Protein AF-A0A7X6TR65-F1 (afdb_monomer_lite)

Foldseek 3Di:
DDKDWDALCVVCVVVVPDDPVSNPDIDIDDDDPDDPLVVLLVVVVVVVVVVCVVCLVVVDFKDKDKAALVSHPPVCVVVSCVVCVVVVWDWDWDDDPPRIIIIIIGHDSVVVPD

Radius of gyration: 17.53 Å; chains: 1; bounding box: 44×22×38 Å

pLDDT: mean 82.23, std 11.05, range [46.56, 95.56]

Structure (mmCIF, N/CA/C/O backbone):
data_AF-A0A7X6TR65-F1
#
_entry.id   AF-A0A7X6TR65-F1
#
loop_
_atom_site.group_PDB
_atom_site.id
_atom_site.type_symbol
_atom_site.label_atom_id
_atom_site.label_alt_id
_atom_site.label_comp_id
_atom_site.label_asym_id
_atom_site.label_entity_id
_atom_site.label_seq_id
_atom_site.pdbx_PDB_ins_code
_atom_site.Cartn_x
_atom_site.Cartn_y
_atom_site.Cartn_z
_atom_site.occupancy
_atom_site.B_iso_or_equiv
_atom_site.auth_seq_id
_atom_site.auth_comp_id
_atom_site.auth_asym_id
_atom_site.auth_atom_id
_atom_site.pdbx_PDB_model_num
ATOM 1 N N . MET A 1 1 ? -21.449 11.406 -5.913 1.00 55.38 1 MET A N 1
ATOM 2 C CA . MET A 1 1 ? -21.158 11.252 -4.471 1.00 55.38 1 MET A CA 1
ATOM 3 C C . MET A 1 1 ? -22.495 11.282 -3.761 1.00 55.38 1 MET A C 1
ATOM 5 O O . MET A 1 1 ? -23.204 12.264 -3.936 1.00 55.38 1 MET A O 1
ATOM 9 N N . HIS A 1 2 ? -22.869 10.202 -3.075 1.00 57.03 2 HIS A N 1
ATOM 10 C CA . HIS A 1 2 ? -24.151 10.101 -2.368 1.00 57.03 2 HIS A CA 1
ATOM 11 C C . HIS A 1 2 ? -23.888 10.024 -0.866 1.00 57.03 2 HIS A C 1
ATOM 13 O O . HIS A 1 2 ? -22.975 9.319 -0.434 1.00 57.03 2 HIS A O 1
ATOM 19 N N . ARG A 1 3 ? -24.640 10.800 -0.089 1.00 69.88 3 ARG A N 1
ATOM 20 C CA . ARG A 1 3 ? -24.540 10.869 1.371 1.00 69.88 3 ARG A CA 1
ATOM 21 C C . ARG A 1 3 ? -25.886 10.491 1.951 1.00 69.88 3 ARG A C 1
ATOM 23 O O . ARG A 1 3 ? -26.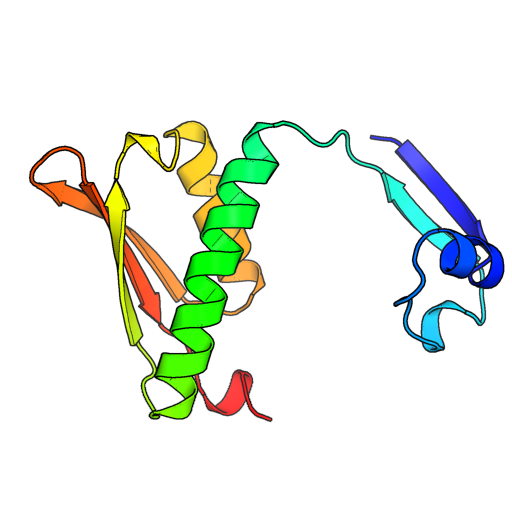893 11.082 1.568 1.00 69.88 3 ARG A O 1
ATOM 30 N N . GLU A 1 4 ? -25.888 9.545 2.874 1.00 76.25 4 GLU A N 1
ATOM 31 C CA . GLU A 1 4 ? -27.113 9.086 3.516 1.00 76.25 4 GLU A CA 1
ATOM 32 C C . GLU A 1 4 ? -26.874 8.814 5.000 1.00 76.25 4 GLU A C 1
ATOM 34 O O . GLU A 1 4 ? -25.784 8.409 5.397 1.00 76.25 4 GLU A O 1
ATOM 39 N N . ILE A 1 5 ? -27.888 9.066 5.828 1.00 79.75 5 ILE A N 1
ATOM 40 C CA . ILE A 1 5 ? -27.840 8.797 7.265 1.00 79.75 5 ILE A CA 1
ATOM 41 C C . ILE A 1 5 ? -28.654 7.534 7.522 1.00 79.75 5 ILE A C 1
ATOM 43 O O . ILE A 1 5 ? -29.871 7.533 7.328 1.00 79.75 5 ILE A O 1
ATOM 47 N N . ILE A 1 6 ? -27.990 6.479 7.982 1.00 83.81 6 ILE A N 1
ATOM 48 C CA . ILE A 1 6 ? -28.604 5.179 8.263 1.00 83.81 6 ILE A CA 1
ATOM 49 C C . ILE A 1 6 ? -28.490 4.838 9.750 1.00 83.81 6 ILE A C 1
ATOM 51 O O . ILE A 1 6 ? -27.589 5.295 10.450 1.00 83.81 6 ILE A O 1
ATOM 55 N N . ASP A 1 7 ? -29.431 4.042 10.247 1.00 84.62 7 ASP A N 1
ATOM 56 C CA . ASP A 1 7 ? -29.354 3.483 11.594 1.00 84.62 7 ASP A CA 1
ATOM 57 C C . ASP A 1 7 ? -28.239 2.429 11.671 1.00 84.62 7 ASP A C 1
ATOM 59 O O . ASP A 1 7 ? -28.140 1.572 10.786 1.00 84.62 7 ASP A O 1
ATOM 63 N N . GLY A 1 8 ? -27.414 2.475 12.718 1.00 80.00 8 GLY A N 1
ATOM 64 C CA . GLY A 1 8 ? -26.308 1.538 12.918 1.00 80.00 8 GLY A CA 1
ATOM 65 C C . GLY A 1 8 ? -26.739 0.069 12.925 1.00 80.00 8 GLY A C 1
ATOM 66 O O . GLY A 1 8 ? -26.031 -0.783 12.384 1.00 80.00 8 GLY A O 1
ATOM 67 N N . LEU A 1 9 ? -27.932 -0.240 13.448 1.00 83.12 9 LEU A N 1
ATOM 68 C CA . LEU A 1 9 ? -28.470 -1.605 13.434 1.00 83.12 9 LEU A CA 1
ATOM 69 C C . LEU A 1 9 ? -28.806 -2.070 12.014 1.00 83.12 9 LEU A C 1
ATOM 71 O O . LEU A 1 9 ? -28.483 -3.199 11.653 1.00 83.12 9 LEU A O 1
ATOM 75 N N . LYS A 1 10 ? -29.381 -1.188 11.187 1.00 82.75 10 LYS A N 1
ATOM 76 C CA . LYS A 1 10 ? -29.653 -1.480 9.768 1.00 82.75 10 LYS A CA 1
ATOM 77 C C . LYS A 1 10 ? -28.365 -1.594 8.957 1.00 82.75 10 LYS A C 1
ATOM 79 O O . LYS A 1 10 ? -28.277 -2.406 8.044 1.00 82.75 10 LYS A O 1
ATOM 84 N N . LEU A 1 11 ? -27.344 -0.810 9.303 1.00 80.81 11 LEU A N 1
ATOM 85 C CA . LEU A 1 11 ? -26.041 -0.890 8.649 1.00 80.81 11 LEU A CA 1
ATOM 86 C C . LEU A 1 11 ? -25.334 -2.222 8.938 1.00 80.81 11 LEU A C 1
ATOM 88 O O . LEU A 1 11 ? -24.660 -2.735 8.051 1.00 80.81 11 LEU A O 1
ATOM 92 N N . LYS A 1 12 ? -25.532 -2.820 10.122 1.00 81.00 12 LYS A N 1
ATOM 93 C CA . LYS A 1 12 ? -24.988 -4.145 10.477 1.00 81.00 12 LYS A CA 1
ATOM 94 C C . LYS A 1 12 ? -25.526 -5.274 9.594 1.00 81.00 12 LYS A C 1
ATOM 96 O O . LYS A 1 12 ? -24.797 -6.220 9.314 1.00 81.00 12 LYS A O 1
ATOM 101 N N . GLU A 1 13 ? -26.774 -5.174 9.136 1.00 84.25 13 GLU A N 1
ATOM 102 C CA . GLU A 1 13 ? -27.364 -6.156 8.212 1.00 84.25 13 GLU A CA 1
ATOM 103 C C . GLU A 1 13 ? -26.646 -6.163 6.853 1.00 84.25 13 GLU A C 1
ATOM 105 O O . GLU A 1 13 ? -26.552 -7.201 6.202 1.00 84.25 13 GLU A O 1
ATOM 110 N N . ILE A 1 14 ? -26.103 -5.012 6.448 1.00 81.31 14 ILE A N 1
ATOM 111 C CA . ILE A 1 14 ? -25.360 -4.832 5.195 1.00 81.31 14 ILE A CA 1
ATOM 112 C C . ILE A 1 14 ? -23.859 -5.098 5.407 1.00 81.31 14 ILE A C 1
ATOM 114 O O . ILE A 1 14 ? -23.195 -5.677 4.549 1.00 81.31 14 ILE A O 1
ATOM 118 N N . LEU A 1 15 ? -23.317 -4.681 6.555 1.00 78.69 15 LEU A N 1
ATOM 119 C CA . LEU A 1 15 ? -21.912 -4.792 6.943 1.00 78.69 15 LEU A CA 1
ATOM 120 C C . LEU A 1 15 ? -21.799 -5.592 8.253 1.00 78.69 15 LEU A C 1
ATOM 122 O O . LEU A 1 15 ? -21.764 -5.003 9.335 1.00 78.69 15 LEU A O 1
ATOM 126 N N . PRO A 1 16 ? -21.702 -6.933 8.189 1.00 75.06 16 PRO A N 1
ATOM 127 C CA . PRO A 1 16 ? -21.745 -7.787 9.379 1.00 75.06 16 PRO A CA 1
ATOM 128 C C . PRO A 1 16 ? -20.570 -7.574 10.348 1.00 75.06 16 PRO A C 1
ATOM 130 O O . PRO A 1 16 ? -20.702 -7.864 11.534 1.00 75.06 16 PRO A O 1
ATOM 133 N N . ASN A 1 17 ? -19.456 -7.009 9.867 1.00 77.75 17 ASN A N 1
ATOM 134 C CA . ASN A 1 17 ? -18.262 -6.687 10.660 1.00 77.75 17 ASN A CA 1
ATOM 135 C C . ASN A 1 17 ? -18.248 -5.235 11.182 1.00 77.75 17 ASN A C 1
ATOM 137 O O . ASN A 1 17 ? -17.179 -4.679 11.430 1.00 77.75 17 ASN A O 1
ATOM 141 N N . LEU A 1 18 ? -19.409 -4.584 11.298 1.00 78.81 18 LEU A N 1
ATOM 142 C CA . LEU A 1 18 ? -19.492 -3.211 11.794 1.00 78.81 18 LEU A CA 1
ATOM 143 C C . LEU A 1 18 ? -19.109 -3.139 13.294 1.00 78.81 18 LEU A C 1
ATOM 145 O O . LEU A 1 18 ? -19.694 -3.881 14.089 1.00 78.81 18 LEU A O 1
ATOM 149 N N . PRO A 1 19 ? -18.179 -2.248 13.702 1.00 80.00 19 PRO A N 1
ATOM 150 C CA . PRO A 1 19 ? -17.827 -2.026 15.106 1.00 80.00 19 PRO A CA 1
ATOM 151 C C . PRO A 1 19 ? -19.046 -1.731 15.985 1.00 80.00 19 PRO A C 1
ATOM 153 O O . PRO A 1 19 ? -19.935 -0.974 15.589 1.00 80.00 19 PRO A O 1
ATOM 156 N N . GLU A 1 20 ? -19.073 -2.278 17.205 1.00 78.25 20 GLU A N 1
ATOM 157 C CA . GLU A 1 20 ? -20.227 -2.143 18.110 1.00 78.25 20 GLU A CA 1
ATOM 158 C C . GLU A 1 20 ? -20.530 -0.691 18.503 1.00 78.25 20 GLU A C 1
ATOM 160 O O . GLU A 1 20 ? -21.680 -0.331 18.755 1.00 78.25 20 GLU A O 1
ATOM 165 N N . GLU A 1 21 ? -19.508 0.159 18.491 1.00 77.88 21 GLU A N 1
ATOM 166 C CA . GLU A 1 21 ? -19.599 1.598 18.744 1.00 77.88 21 GLU A CA 1
ATOM 167 C C . GLU A 1 21 ? -20.505 2.309 17.730 1.00 77.88 21 GLU A C 1
ATOM 169 O O . GLU A 1 21 ? -21.242 3.228 18.086 1.00 77.88 21 GLU A O 1
ATOM 174 N N . LEU A 1 22 ? -20.519 1.834 16.480 1.00 75.81 22 LEU A N 1
ATOM 175 C CA . LEU A 1 22 ? -21.329 2.390 15.395 1.00 75.81 22 LEU A CA 1
ATOM 176 C C . LEU A 1 22 ? -22.761 1.840 15.380 1.00 75.81 22 LEU A C 1
ATOM 178 O O . LEU A 1 22 ? -23.596 2.338 14.628 1.00 75.81 22 LEU A O 1
ATOM 182 N N . LEU A 1 23 ? -23.071 0.843 16.218 1.00 77.44 23 LEU A N 1
ATOM 183 C CA . LEU A 1 23 ? -24.426 0.295 16.360 1.00 77.44 23 LEU A CA 1
ATOM 184 C C . LEU A 1 23 ? -25.332 1.194 17.197 1.00 77.44 23 LEU A C 1
ATOM 186 O O . LEU A 1 23 ? -26.552 1.154 17.050 1.00 77.44 23 LEU A O 1
ATOM 190 N N . LYS A 1 24 ? -24.748 1.999 18.089 1.00 73.81 24 LYS A N 1
ATOM 191 C CA . LYS A 1 24 ? -25.480 2.871 19.011 1.00 73.81 24 LYS A CA 1
ATOM 192 C C . LYS A 1 24 ? -25.586 4.285 18.442 1.00 73.81 24 LYS A C 1
ATOM 194 O O . LYS A 1 24 ? -25.061 5.232 19.015 1.00 73.81 24 LYS A O 1
ATOM 199 N N . GLY A 1 25 ? -26.273 4.440 17.311 1.00 77.75 25 GLY A N 1
ATOM 200 C CA . GLY A 1 25 ? -26.556 5.765 16.763 1.00 77.75 25 GLY A CA 1
ATOM 201 C C . GLY A 1 25 ? -26.937 5.792 15.289 1.00 77.75 25 GLY A C 1
ATOM 202 O O . GLY A 1 25 ? -27.078 4.765 14.626 1.00 77.75 25 GLY A O 1
ATOM 203 N N . LYS A 1 26 ? -27.105 7.016 14.782 1.00 78.38 26 LYS A N 1
ATOM 204 C CA . LYS A 1 26 ? -27.230 7.289 13.350 1.00 78.38 26 LYS A CA 1
ATOM 205 C C . LYS A 1 26 ? -25.836 7.489 12.764 1.00 78.38 26 LYS A C 1
ATOM 207 O O . LYS A 1 26 ? -25.075 8.307 13.275 1.00 78.38 26 LYS A O 1
ATOM 212 N N . VAL A 1 27 ? -25.530 6.766 11.696 1.00 77.56 27 VAL A N 1
ATOM 213 C CA . VAL A 1 27 ? -24.236 6.785 11.010 1.00 77.56 27 VAL A CA 1
ATOM 214 C C . VAL A 1 27 ? -24.398 7.528 9.686 1.00 77.56 27 VAL A C 1
ATOM 216 O O . VAL A 1 27 ? -25.294 7.213 8.903 1.00 77.56 27 VAL A O 1
ATOM 219 N N . GLU A 1 28 ? -23.543 8.518 9.425 1.00 78.25 28 GLU A N 1
ATOM 220 C CA . GLU A 1 28 ? -23.430 9.113 8.091 1.00 78.25 28 GLU A CA 1
ATOM 221 C C . GLU A 1 28 ? -22.582 8.192 7.209 1.00 78.25 28 GLU A C 1
ATOM 223 O O . GLU A 1 28 ? -21.416 7.923 7.501 1.00 78.25 28 GLU A O 1
ATOM 228 N N . VAL A 1 29 ? -23.170 7.713 6.118 1.00 73.12 29 VAL A N 1
ATOM 229 C CA . VAL A 1 29 ? -22.510 6.851 5.142 1.00 73.12 29 VAL A CA 1
ATOM 230 C C . VAL A 1 29 ? -22.278 7.643 3.865 1.00 73.12 29 VAL A C 1
ATOM 232 O O . VAL A 1 29 ? -23.191 8.232 3.282 1.00 73.12 29 VAL A O 1
ATOM 235 N N . VAL A 1 30 ? -21.026 7.643 3.412 1.00 74.00 30 VAL A N 1
ATOM 236 C CA . VAL A 1 30 ? -20.621 8.277 2.157 1.00 74.00 30 VAL A CA 1
ATOM 237 C C . VAL A 1 30 ? -20.397 7.186 1.118 1.00 74.00 30 VAL A C 1
ATOM 239 O O . VAL A 1 30 ? -19.377 6.499 1.135 1.00 74.00 30 VAL A O 1
ATOM 242 N N . VAL A 1 31 ? -21.333 7.050 0.180 1.00 64.19 31 VAL A N 1
ATOM 243 C CA . VAL A 1 31 ? -21.217 6.109 -0.937 1.00 64.19 31 VAL A CA 1
ATOM 244 C C . VAL A 1 31 ? -20.554 6.823 -2.111 1.00 64.19 31 VAL A C 1
ATOM 246 O O . VAL A 1 31 ? -21.073 7.794 -2.682 1.00 64.19 31 VAL A O 1
ATOM 249 N N . LYS A 1 32 ? -19.365 6.345 -2.476 1.00 52.81 32 LYS A N 1
ATOM 250 C CA . LYS A 1 32 ? -18.641 6.790 -3.668 1.00 52.81 32 LYS A CA 1
ATOM 251 C C . LYS A 1 32 ? -18.770 5.712 -4.749 1.00 52.81 32 LYS A C 1
ATOM 253 O O . LYS A 1 32 ? -18.642 4.535 -4.415 1.00 52.81 32 LYS A O 1
ATOM 258 N N . PRO A 1 33 ? -19.031 6.084 -6.017 1.00 48.16 33 PRO A N 1
ATOM 259 C CA . PRO A 1 33 ? -19.015 5.119 -7.108 1.00 48.16 33 PRO A CA 1
ATOM 260 C C . PRO A 1 33 ? -17.647 4.434 -7.144 1.00 48.16 33 PRO A C 1
ATOM 262 O O . PRO A 1 33 ? -16.608 5.094 -7.180 1.00 48.16 33 PRO A O 1
ATOM 265 N N . TYR A 1 34 ? -17.669 3.107 -7.061 1.00 46.56 34 TYR A N 1
ATOM 266 C CA . TYR A 1 34 ? -16.477 2.274 -7.069 1.00 46.56 34 TYR A CA 1
ATOM 267 C C . TYR A 1 34 ? -16.006 2.145 -8.522 1.00 46.56 34 TYR A C 1
ATOM 269 O O . TYR A 1 34 ? -16.593 1.406 -9.309 1.00 46.56 34 TYR A O 1
ATOM 277 N N . GLY A 1 35 ? -14.995 2.922 -8.910 1.00 53.03 35 GLY A N 1
ATOM 278 C CA . GLY A 1 35 ? -14.332 2.754 -10.203 1.00 53.03 35 GLY A CA 1
ATOM 279 C C . GLY A 1 35 ? -13.487 1.478 -10.210 1.00 53.03 35 GLY A C 1
ATOM 280 O O . GLY A 1 35 ? -12.873 1.140 -9.200 1.00 53.03 35 GLY A O 1
ATOM 281 N N . ASN A 1 36 ? -13.423 0.780 -11.346 1.00 54.59 36 ASN A N 1
ATOM 282 C CA . ASN A 1 36 ? -12.578 -0.413 -11.542 1.00 54.59 36 ASN A CA 1
ATOM 283 C C . ASN A 1 36 ? -11.087 -0.135 -11.235 1.00 54.59 36 ASN A C 1
ATOM 285 O O . ASN A 1 36 ? -10.345 -1.007 -10.792 1.00 54.59 36 ASN A O 1
ATOM 289 N N . GLU A 1 37 ? -10.682 1.122 -11.395 1.00 56.38 37 GLU A N 1
ATOM 290 C CA . GLU A 1 37 ? -9.391 1.699 -11.021 1.00 56.38 37 GLU A CA 1
ATOM 291 C C . GLU A 1 37 ? -9.046 1.526 -9.531 1.00 56.38 37 GLU A C 1
ATOM 293 O O . GLU A 1 37 ? -7.914 1.175 -9.189 1.00 56.38 37 GLU A O 1
ATOM 298 N N . ASN A 1 38 ? -10.031 1.662 -8.632 1.00 66.12 38 ASN A N 1
ATOM 299 C CA . ASN A 1 38 ? -9.822 1.414 -7.203 1.00 66.12 38 ASN A CA 1
ATOM 300 C C . ASN A 1 38 ? -9.521 -0.059 -6.928 1.00 66.12 38 ASN A C 1
ATOM 302 O O . ASN A 1 38 ? -8.757 -0.351 -6.018 1.00 66.12 38 ASN A O 1
ATOM 306 N N . LEU A 1 39 ? -10.050 -0.996 -7.722 1.00 74.44 39 LEU A N 1
ATOM 307 C CA . LEU A 1 39 ? -9.827 -2.422 -7.488 1.00 74.44 39 LEU A CA 1
ATOM 308 C C . LEU A 1 39 ? -8.3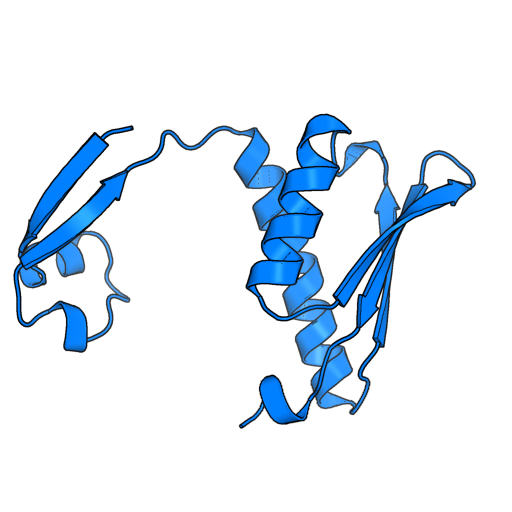50 -2.806 -7.664 1.00 74.44 39 LEU A C 1
ATOM 310 O O . LEU A 1 39 ? -7.838 -3.608 -6.883 1.00 74.44 39 LEU A O 1
ATOM 314 N N . LYS A 1 40 ? -7.656 -2.239 -8.663 1.00 78.25 40 LYS A N 1
ATOM 315 C CA . LYS A 1 40 ? -6.213 -2.473 -8.868 1.00 78.25 40 LYS A CA 1
ATOM 316 C C . LYS A 1 40 ? -5.402 -1.921 -7.695 1.00 78.25 40 LYS A C 1
ATOM 318 O O . LYS A 1 40 ? -4.596 -2.648 -7.118 1.00 78.25 40 LYS A O 1
ATOM 323 N N . VAL A 1 41 ? -5.679 -0.677 -7.292 1.00 83.25 41 VAL A N 1
ATOM 324 C CA . VAL A 1 41 ? -5.009 -0.034 -6.149 1.00 83.25 41 VAL A CA 1
ATOM 325 C C . VAL A 1 41 ? -5.268 -0.810 -4.858 1.00 83.25 41 VAL A C 1
ATOM 327 O O . VAL A 1 41 ? -4.321 -1.126 -4.147 1.00 83.25 41 VAL A O 1
ATOM 330 N N . THR A 1 42 ? -6.513 -1.198 -4.575 1.00 82.81 42 THR A N 1
ATOM 331 C CA . THR A 1 42 ? -6.875 -1.980 -3.383 1.00 82.81 42 THR A CA 1
ATOM 332 C C . THR A 1 42 ? -6.199 -3.349 -3.369 1.00 82.81 42 THR A C 1
ATOM 334 O O . THR A 1 42 ? -5.620 -3.725 -2.355 1.00 82.81 42 THR A O 1
ATOM 337 N N . LYS A 1 43 ? -6.193 -4.084 -4.489 1.00 86.00 43 LYS A N 1
ATOM 338 C CA . LYS A 1 43 ? -5.490 -5.377 -4.575 1.00 86.00 43 LYS A CA 1
ATOM 339 C C . LYS A 1 43 ? -3.991 -5.232 -4.321 1.00 86.00 43 LYS A C 1
ATOM 341 O O . LYS A 1 43 ? -3.395 -6.070 -3.643 1.00 86.00 43 LYS A O 1
ATOM 346 N N . LEU A 1 44 ? -3.383 -4.180 -4.866 1.00 88.12 44 LEU A N 1
ATOM 347 C CA . LEU A 1 44 ? -1.965 -3.908 -4.675 1.00 88.12 44 LEU A CA 1
ATOM 348 C C . LEU A 1 44 ? -1.662 -3.500 -3.226 1.00 88.12 44 LEU A C 1
ATOM 350 O O . LEU A 1 44 ? -0.694 -3.998 -2.654 1.00 88.12 44 LEU A O 1
ATOM 354 N N . LEU A 1 45 ? -2.518 -2.682 -2.607 1.00 89.50 45 LEU A N 1
ATOM 355 C CA . LEU A 1 45 ? -2.439 -2.334 -1.185 1.00 89.50 45 LEU A CA 1
ATOM 356 C C . LEU A 1 45 ? -2.528 -3.575 -0.294 1.00 89.50 45 LEU A C 1
ATOM 358 O O . LEU A 1 45 ? -1.688 -3.745 0.583 1.00 89.50 45 LEU A O 1
ATOM 362 N N . ASP A 1 46 ? -3.466 -4.486 -0.554 1.00 89.19 46 ASP A N 1
ATOM 363 C CA . ASP A 1 46 ? -3.583 -5.742 0.195 1.00 89.19 46 ASP A CA 1
ATOM 364 C C . ASP A 1 46 ? -2.320 -6.610 0.061 1.00 89.19 46 ASP A C 1
ATOM 366 O O . ASP A 1 46 ? -1.833 -7.177 1.045 1.00 89.19 46 ASP A O 1
ATOM 370 N N . LYS A 1 47 ? -1.753 -6.707 -1.152 1.00 91.12 47 LYS A N 1
ATOM 371 C CA . LYS A 1 47 ? -0.495 -7.434 -1.421 1.00 91.12 47 LYS A CA 1
ATOM 372 C C . LYS A 1 47 ? 0.676 -6.818 -0.651 1.00 91.12 47 LYS A C 1
ATOM 374 O O . LYS A 1 47 ? 1.491 -7.559 -0.091 1.00 91.12 47 LYS A O 1
ATOM 379 N N . ILE A 1 48 ? 0.750 -5.488 -0.612 1.00 91.94 48 ILE A N 1
ATOM 380 C CA . ILE A 1 48 ? 1.761 -4.737 0.137 1.00 91.94 48 ILE A CA 1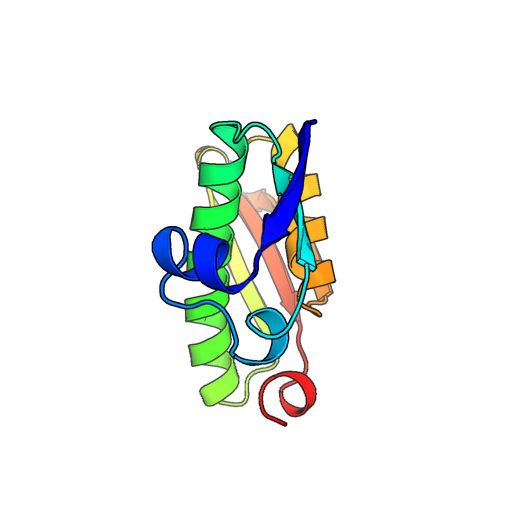
ATOM 381 C C . ILE A 1 48 ? 1.591 -4.981 1.636 1.00 91.94 48 ILE A C 1
ATOM 383 O O . ILE A 1 48 ? 2.533 -5.459 2.265 1.00 91.94 48 ILE A O 1
ATOM 387 N N . ASN A 1 49 ? 0.398 -4.758 2.188 1.00 89.19 49 ASN A N 1
ATOM 388 C CA . ASN A 1 49 ? 0.122 -4.871 3.622 1.00 89.19 49 ASN A CA 1
ATOM 389 C C . ASN A 1 49 ? 0.443 -6.263 4.167 1.00 89.19 49 ASN A C 1
ATOM 391 O O . ASN A 1 49 ? 1.204 -6.380 5.122 1.00 89.19 49 ASN A O 1
ATOM 395 N N . ARG A 1 50 ? 0.020 -7.336 3.488 1.00 91.31 50 ARG A N 1
ATOM 396 C CA . ARG A 1 50 ? 0.367 -8.714 3.898 1.00 91.31 50 ARG A CA 1
ATOM 397 C C . ARG A 1 50 ? 1.871 -8.988 3.910 1.00 91.31 50 ARG A C 1
ATOM 399 O O . ARG A 1 50 ? 2.352 -9.870 4.622 1.00 91.31 50 ARG A O 1
ATOM 406 N N . ARG A 1 51 ? 2.642 -8.331 3.041 1.00 91.44 51 ARG A N 1
ATOM 407 C CA . ARG A 1 51 ? 4.106 -8.466 3.038 1.00 91.44 51 ARG A CA 1
ATOM 408 C C . ARG A 1 51 ? 4.733 -7.602 4.124 1.00 91.44 51 ARG A C 1
ATOM 410 O O . ARG A 1 51 ? 5.634 -8.099 4.791 1.00 91.44 51 ARG A O 1
ATOM 417 N N . VAL A 1 52 ? 4.240 -6.383 4.324 1.00 92.19 52 VAL A N 1
ATOM 418 C CA . VAL A 1 52 ? 4.684 -5.498 5.403 1.00 92.19 52 VAL A CA 1
ATOM 419 C C . VAL A 1 52 ? 4.439 -6.148 6.758 1.00 92.19 52 VAL A C 1
ATOM 421 O O . VAL A 1 52 ? 5.398 -6.284 7.495 1.00 92.19 52 VAL A O 1
ATOM 424 N N . GLU A 1 53 ? 3.242 -6.658 7.053 1.00 88.44 53 GLU A N 1
ATOM 425 C CA . GLU A 1 53 ? 2.935 -7.351 8.317 1.00 88.44 53 GLU A CA 1
ATOM 426 C C . GLU A 1 53 ? 3.923 -8.487 8.610 1.00 88.44 53 GLU A C 1
ATOM 428 O O . GLU A 1 53 ? 4.464 -8.591 9.709 1.00 88.44 53 GLU A O 1
ATOM 433 N N . ARG A 1 54 ? 4.227 -9.311 7.598 1.00 89.19 54 ARG A N 1
ATOM 434 C CA . ARG A 1 54 ? 5.219 -10.389 7.724 1.00 89.19 54 ARG A CA 1
ATOM 435 C C . ARG A 1 54 ? 6.630 -9.855 7.957 1.00 89.19 54 ARG A C 1
ATOM 437 O O . ARG A 1 54 ? 7.362 -10.418 8.763 1.00 89.19 54 ARG A O 1
ATOM 444 N N . SER A 1 55 ? 7.031 -8.799 7.256 1.00 91.12 55 SER A N 1
ATOM 445 C CA . SER A 1 55 ? 8.343 -8.167 7.435 1.00 91.12 55 SER A CA 1
ATOM 446 C C . SER A 1 55 ? 8.465 -7.471 8.794 1.00 91.12 55 SER A C 1
ATOM 448 O O . SER A 1 55 ? 9.503 -7.582 9.444 1.00 91.12 55 SER A O 1
ATOM 450 N N . ALA A 1 56 ? 7.404 -6.808 9.241 1.00 89.50 56 ALA A N 1
ATOM 451 C CA . ALA A 1 56 ? 7.295 -6.116 10.515 1.00 89.50 56 ALA A CA 1
ATOM 452 C C . ALA A 1 56 ? 7.346 -7.107 11.687 1.00 89.50 56 ALA A C 1
ATOM 454 O O . ALA A 1 56 ? 8.072 -6.878 12.649 1.00 89.50 56 ALA A O 1
ATOM 455 N N . TYR A 1 57 ? 6.701 -8.274 11.554 1.00 87.50 57 TYR A N 1
ATOM 456 C CA . TYR A 1 57 ? 6.835 -9.384 12.508 1.00 87.50 57 TYR A CA 1
ATOM 457 C C . TYR A 1 57 ? 8.288 -9.87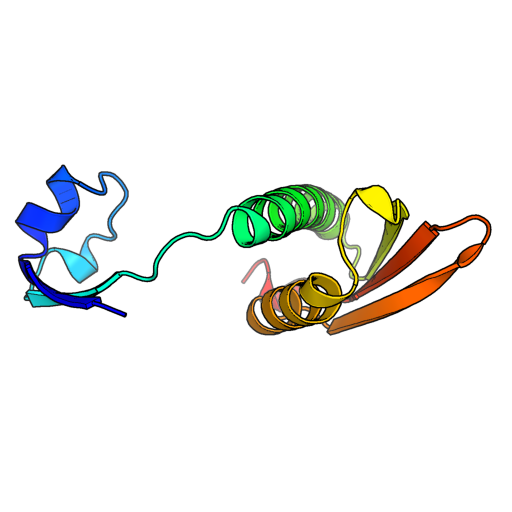0 12.665 1.00 87.50 57 TYR A C 1
ATOM 459 O O . TYR A 1 57 ? 8.687 -10.325 13.732 1.00 87.50 57 TYR A O 1
ATOM 467 N N . LEU A 1 58 ? 9.110 -9.739 11.618 1.00 90.50 58 LEU A N 1
ATOM 468 C CA . LEU A 1 58 ? 10.546 -10.042 11.653 1.00 90.50 58 LEU A CA 1
ATOM 469 C C . LEU A 1 58 ? 11.405 -8.861 12.148 1.00 90.50 58 LEU A C 1
ATOM 471 O O . LEU A 1 58 ? 12.629 -8.910 12.034 1.00 90.50 58 LEU A O 1
ATOM 475 N N . GLY A 1 59 ? 10.787 -7.789 12.652 1.00 90.06 59 GLY A N 1
ATOM 476 C CA . GLY A 1 59 ? 11.465 -6.592 13.151 1.00 90.06 59 GLY A CA 1
ATOM 477 C C . GLY A 1 59 ? 11.991 -5.658 12.060 1.00 90.06 59 GLY A C 1
ATOM 478 O O . GLY A 1 59 ? 12.759 -4.745 12.356 1.00 90.06 59 GLY A O 1
AT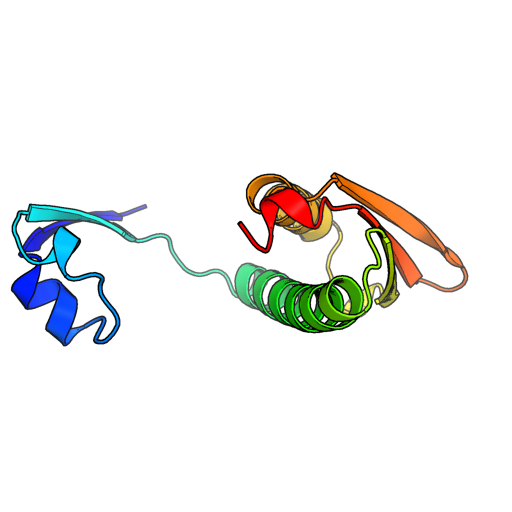OM 479 N N . LYS A 1 60 ? 11.613 -5.858 10.790 1.00 93.81 60 LYS A N 1
ATOM 480 C CA . LYS A 1 60 ? 11.973 -4.915 9.723 1.00 93.81 60 LYS A CA 1
ATOM 481 C C . LYS A 1 60 ? 11.104 -3.666 9.807 1.00 93.81 60 LYS A C 1
ATOM 483 O O . LYS A 1 60 ? 9.958 -3.737 10.226 1.00 93.81 60 LYS A O 1
ATOM 488 N N . GLU A 1 61 ? 11.648 -2.553 9.330 1.00 94.00 61 GLU A N 1
ATOM 489 C CA . GLU A 1 61 ? 10.965 -1.250 9.259 1.00 94.00 61 GLU A CA 1
ATOM 490 C C . GLU A 1 61 ? 11.006 -0.640 7.852 1.00 94.00 61 GLU A C 1
ATOM 492 O O . GLU A 1 61 ? 10.619 0.504 7.630 1.00 94.00 61 GLU A O 1
ATOM 497 N N . LYS A 1 62 ? 11.510 -1.408 6.882 1.00 94.62 62 LYS A N 1
ATOM 498 C CA . LYS A 1 62 ? 11.603 -1.005 5.483 1.00 94.62 62 LYS A CA 1
ATOM 499 C C . LYS A 1 62 ? 11.485 -2.199 4.550 1.00 94.62 62 LYS A C 1
ATOM 501 O O . LYS A 1 62 ? 12.033 -3.268 4.830 1.00 94.62 62 LYS A O 1
ATOM 506 N N . GLU A 1 63 ? 10.854 -1.991 3.403 1.00 94.19 63 GLU A N 1
ATOM 507 C CA . GLU A 1 63 ? 10.742 -2.979 2.330 1.00 94.19 63 GLU A CA 1
ATOM 508 C C . GLU A 1 63 ? 10.748 -2.284 0.966 1.00 94.19 63 GLU A C 1
ATOM 510 O O . GLU A 1 63 ? 10.304 -1.144 0.811 1.00 94.19 63 GLU A O 1
ATOM 515 N N . VAL A 1 64 ? 11.260 -2.992 -0.039 1.00 94.19 64 VAL A N 1
ATOM 516 C CA . VAL A 1 64 ? 11.229 -2.552 -1.433 1.00 94.19 64 VAL A CA 1
ATOM 517 C C . VAL A 1 64 ? 10.374 -3.526 -2.231 1.00 94.19 64 VAL A C 1
ATOM 519 O O . VAL A 1 64 ? 10.572 -4.743 -2.178 1.00 94.19 64 VAL A O 1
ATOM 522 N N . PHE A 1 65 ? 9.430 -2.973 -2.978 1.00 93.06 65 PHE A N 1
ATOM 523 C CA . PHE A 1 65 ? 8.527 -3.688 -3.860 1.00 93.06 65 PHE A CA 1
ATOM 524 C C . PHE A 1 65 ? 8.862 -3.346 -5.306 1.00 93.06 65 PHE A C 1
ATOM 526 O O . PHE A 1 65 ? 9.098 -2.188 -5.648 1.00 93.06 65 PHE A O 1
ATOM 533 N N . PHE A 1 66 ? 8.854 -4.374 -6.142 1.00 92.12 66 PHE A N 1
ATOM 534 C CA . PHE A 1 66 ? 8.919 -4.251 -7.588 1.00 92.12 66 PHE A CA 1
ATOM 535 C C . PHE A 1 66 ? 7.512 -4.516 -8.105 1.00 92.12 66 PHE A C 1
ATOM 537 O O . PHE A 1 66 ? 6.920 -5.540 -7.755 1.00 92.12 66 PHE A O 1
ATOM 544 N N . ILE A 1 67 ? 6.970 -3.551 -8.833 1.00 89.94 67 ILE A N 1
ATOM 545 C CA . ILE A 1 67 ? 5.610 -3.549 -9.362 1.00 89.94 67 ILE A CA 1
ATOM 546 C C . ILE A 1 67 ? 5.752 -3.442 -10.871 1.00 89.94 67 ILE A C 1
ATOM 548 O O . ILE A 1 67 ? 6.433 -2.538 -11.351 1.00 89.94 67 ILE A O 1
ATOM 552 N N . GLU A 1 68 ? 5.152 -4.355 -11.618 1.00 87.44 68 GLU A N 1
ATOM 553 C CA . GLU A 1 68 ? 5.183 -4.269 -13.080 1.00 87.44 68 GLU A CA 1
ATOM 554 C C . GLU A 1 68 ? 4.330 -3.073 -13.531 1.00 87.44 68 GLU A C 1
ATOM 556 O O . GLU A 1 68 ? 3.308 -2.761 -12.917 1.00 87.44 68 GLU A O 1
ATOM 561 N N . GLU A 1 69 ? 4.738 -2.355 -14.578 1.00 79.62 69 GLU A N 1
ATOM 562 C CA . GLU A 1 69 ? 4.022 -1.151 -15.026 1.00 79.62 69 GLU A CA 1
ATOM 563 C C . GLU A 1 69 ? 2.565 -1.436 -15.441 1.00 79.62 69 GLU A C 1
ATOM 565 O O . GLU A 1 69 ? 1.696 -0.580 -15.284 1.00 79.62 69 GLU A O 1
ATOM 570 N N . GLU A 1 70 ? 2.261 -2.668 -15.857 1.00 81.00 70 GLU A N 1
ATOM 571 C CA . GLU A 1 70 ? 0.897 -3.135 -16.135 1.00 81.00 70 GLU A CA 1
ATOM 572 C C . GLU A 1 70 ? 0.030 -3.358 -14.880 1.00 81.00 70 GLU A C 1
ATOM 574 O O . GLU A 1 70 ? -1.205 -3.300 -14.961 1.00 81.00 70 GLU A O 1
ATOM 579 N N . GLU A 1 71 ? 0.641 -3.558 -13.703 1.00 79.44 71 GLU A N 1
ATOM 580 C CA . GLU A 1 71 ? -0.088 -3.716 -12.437 1.00 79.44 71 GLU A CA 1
ATOM 581 C C . GLU A 1 71 ? -0.739 -2.393 -11.995 1.00 79.44 71 GLU A C 1
ATOM 583 O O . GLU A 1 71 ? -1.778 -2.419 -11.323 1.00 79.44 71 GLU A O 1
ATOM 588 N N . ILE A 1 72 ? -0.171 -1.235 -12.370 1.00 83.50 72 ILE A N 1
ATOM 589 C CA . ILE A 1 72 ? -0.711 0.077 -11.995 1.00 83.50 72 ILE A CA 1
ATOM 590 C C . ILE A 1 72 ? -0.496 1.170 -13.053 1.00 83.50 72 ILE A C 1
ATOM 592 O O . ILE A 1 72 ? 0.614 1.621 -13.337 1.00 83.50 72 ILE A O 1
ATOM 596 N N . GLU A 1 73 ? -1.618 1.684 -13.556 1.00 82.88 73 GLU A N 1
ATOM 597 C CA . GLU A 1 73 ? -1.656 2.805 -14.496 1.00 82.88 73 GLU A CA 1
ATOM 598 C C . GLU A 1 73 ? -1.085 4.085 -13.873 1.00 82.88 73 GLU A C 1
ATOM 600 O O . GLU A 1 73 ? -1.200 4.321 -12.665 1.00 82.88 73 GLU A O 1
ATOM 605 N N . GLN A 1 74 ? -0.477 4.931 -14.708 1.00 81.44 74 GLN A N 1
ATOM 606 C CA . GLN A 1 74 ? 0.220 6.142 -14.272 1.00 81.44 74 GLN A CA 1
ATOM 607 C C . GLN A 1 74 ? -0.664 7.063 -13.418 1.00 81.44 74 GLN A C 1
ATOM 609 O O . GLN A 1 74 ? -0.215 7.554 -12.379 1.00 81.44 74 GLN A O 1
ATOM 614 N N . ASP A 1 75 ? -1.934 7.208 -13.792 1.00 80.44 75 ASP A N 1
ATOM 615 C CA . ASP A 1 75 ? -2.914 8.041 -13.088 1.00 80.44 75 ASP A CA 1
ATOM 616 C C . ASP A 1 75 ? -3.240 7.521 -11.676 1.00 80.44 75 ASP A C 1
ATOM 618 O O . ASP A 1 75 ? -3.577 8.291 -10.773 1.00 80.44 75 ASP A O 1
ATOM 622 N N . LEU A 1 76 ? -3.056 6.219 -11.439 1.00 83.38 76 LEU A N 1
ATOM 623 C CA . LEU A 1 76 ? -3.350 5.557 -10.166 1.00 83.38 76 LEU A CA 1
ATOM 624 C C . LEU A 1 76 ? -2.150 5.507 -9.219 1.00 83.38 76 LEU A C 1
ATOM 626 O O . LEU A 1 76 ? -2.329 5.317 -8.012 1.00 83.38 76 LEU A O 1
ATOM 630 N N . ARG A 1 77 ? -0.932 5.745 -9.721 1.00 87.69 77 ARG A N 1
ATOM 631 C CA . ARG A 1 77 ? 0.301 5.780 -8.910 1.00 87.69 77 ARG A CA 1
ATOM 632 C C . ARG A 1 77 ? 0.199 6.795 -7.770 1.00 87.69 77 ARG A C 1
ATOM 634 O O . ARG A 1 77 ? 0.619 6.518 -6.645 1.00 87.69 77 ARG A O 1
ATOM 641 N N . ARG A 1 78 ? -0.399 7.962 -8.036 1.00 87.12 78 ARG A N 1
ATOM 642 C CA . ARG A 1 78 ? -0.602 9.011 -7.024 1.00 87.12 78 ARG A CA 1
ATOM 643 C C . ARG A 1 78 ? -1.593 8.573 -5.944 1.00 87.12 78 ARG A C 1
ATOM 645 O O . ARG A 1 78 ? -1.330 8.799 -4.765 1.00 87.12 78 ARG A O 1
ATOM 652 N N . SER A 1 79 ? -2.683 7.921 -6.341 1.00 86.81 79 SER A N 1
ATOM 653 C CA . SER A 1 79 ? -3.693 7.382 -5.424 1.00 86.81 79 SER A CA 1
ATOM 654 C C . SER A 1 79 ? -3.117 6.284 -4.528 1.00 86.81 79 SER A C 1
ATOM 656 O O . SER A 1 79 ? -3.366 6.295 -3.325 1.00 86.81 79 SER A O 1
ATOM 658 N N . LEU A 1 80 ? -2.281 5.392 -5.076 1.00 88.12 80 LEU A N 1
ATOM 659 C CA . LEU A 1 80 ? -1.556 4.382 -4.296 1.00 88.12 80 LEU A CA 1
ATOM 660 C C . LEU A 1 80 ? -0.654 5.027 -3.234 1.00 88.12 80 LEU A C 1
ATOM 662 O O . LEU A 1 80 ? -0.715 4.655 -2.065 1.00 88.12 80 LEU A O 1
ATOM 666 N N . LEU A 1 81 ? 0.167 6.008 -3.625 1.00 91.06 81 LEU A N 1
ATOM 667 C CA . LEU A 1 81 ? 1.059 6.708 -2.695 1.00 91.06 81 LEU A CA 1
ATOM 668 C C . LEU A 1 81 ? 0.291 7.435 -1.590 1.00 91.06 81 LEU A C 1
ATOM 670 O O . LEU A 1 81 ? 0.730 7.439 -0.440 1.00 91.06 81 LEU A O 1
ATOM 674 N N . GLN A 1 82 ? -0.839 8.055 -1.928 1.00 88.25 82 GLN A N 1
ATOM 675 C CA . GLN A 1 82 ? -1.686 8.714 -0.943 1.00 88.25 82 GLN A CA 1
ATOM 676 C C . GLN A 1 82 ? -2.275 7.704 0.048 1.00 88.25 82 GLN A C 1
ATOM 678 O O . GLN A 1 82 ? -2.154 7.915 1.252 1.00 88.25 82 GLN A O 1
ATOM 683 N N . ALA A 1 83 ? -2.826 6.590 -0.438 1.00 87.75 83 ALA A N 1
ATOM 684 C CA . ALA A 1 83 ? -3.397 5.553 0.417 1.00 87.75 83 ALA A CA 1
ATOM 685 C C . ALA A 1 83 ? -2.359 4.946 1.379 1.00 87.75 83 ALA A C 1
ATOM 687 O O . ALA A 1 83 ? -2.658 4.718 2.548 1.00 87.75 83 ALA A O 1
ATOM 688 N N . LEU A 1 84 ? -1.118 4.740 0.923 1.00 90.12 84 LEU A N 1
ATOM 689 C CA . LEU A 1 84 ? -0.031 4.263 1.785 1.00 90.12 84 LEU A CA 1
ATOM 690 C C . LEU A 1 84 ? 0.325 5.284 2.878 1.00 90.12 84 LEU A C 1
ATOM 692 O O . LEU A 1 84 ? 0.498 4.913 4.037 1.00 90.12 84 LEU A O 1
ATOM 696 N N . LYS A 1 85 ? 0.383 6.577 2.541 1.00 88.38 85 LYS A N 1
ATOM 697 C CA . LYS A 1 85 ? 0.634 7.640 3.529 1.00 88.38 85 LYS A CA 1
ATOM 698 C C . LYS A 1 85 ? -0.479 7.749 4.566 1.00 88.38 85 LYS A C 1
ATOM 700 O O . LYS A 1 85 ? -0.191 7.940 5.744 1.00 88.38 85 LYS A O 1
ATOM 705 N N . GLU A 1 86 ? -1.733 7.599 4.146 1.00 85.69 86 GLU A N 1
ATOM 706 C CA . GLU A 1 86 ? -2.896 7.580 5.045 1.00 85.69 86 GLU A CA 1
ATOM 707 C C . GLU A 1 86 ? -2.863 6.385 6.016 1.00 85.69 86 GLU A C 1
ATOM 709 O O . GLU A 1 86 ? -3.342 6.505 7.140 1.00 85.69 86 GLU A O 1
ATOM 714 N N . GLN A 1 87 ? -2.228 5.271 5.634 1.00 83.81 87 GLN A N 1
ATOM 715 C CA . GLN A 1 87 ? -1.974 4.113 6.507 1.00 83.81 87 GLN A CA 1
ATOM 716 C C . GLN A 1 87 ? -0.752 4.289 7.430 1.00 83.81 87 GLN A C 1
ATOM 718 O O . GLN A 1 87 ? -0.416 3.386 8.191 1.00 83.81 87 GLN A O 1
ATOM 723 N N . GLY A 1 88 ? -0.091 5.451 7.395 1.00 84.69 88 GLY A N 1
ATOM 724 C CA . GLY A 1 88 ? 1.056 5.767 8.250 1.00 84.69 88 GLY A CA 1
ATOM 725 C C . GLY A 1 88 ? 2.412 5.362 7.674 1.00 84.69 88 GLY A C 1
ATOM 726 O O . GLY A 1 88 ? 3.419 5.456 8.378 1.00 84.69 88 GLY A O 1
ATOM 727 N N . TYR A 1 89 ? 2.460 4.948 6.407 1.00 90.81 89 TYR A N 1
ATOM 728 C CA . TYR A 1 89 ? 3.703 4.604 5.732 1.00 90.81 89 TYR A CA 1
ATOM 729 C C . TYR A 1 89 ? 4.412 5.815 5.124 1.00 90.81 89 TYR A C 1
ATOM 731 O O . TYR A 1 89 ? 3.790 6.723 4.567 1.00 90.81 89 TYR A O 1
ATOM 739 N N . GLU A 1 90 ? 5.741 5.776 5.113 1.00 93.25 90 GLU A N 1
ATOM 740 C CA . GLU A 1 90 ? 6.540 6.627 4.239 1.00 93.25 90 GLU A CA 1
ATOM 741 C C . GLU A 1 90 ? 6.787 5.888 2.918 1.00 93.25 90 GLU A C 1
ATOM 743 O O . GLU A 1 90 ? 7.501 4.887 2.878 1.00 93.25 90 GLU A O 1
ATOM 748 N N . ALA A 1 91 ? 6.161 6.364 1.839 1.00 93.56 91 ALA A N 1
ATOM 749 C CA . ALA A 1 91 ? 6.190 5.714 0.531 1.00 93.56 91 ALA A CA 1
ATOM 750 C C . ALA A 1 91 ? 6.846 6.595 -0.546 1.00 93.56 91 ALA A C 1
ATOM 752 O O . ALA A 1 91 ? 6.462 7.755 -0.734 1.00 93.56 91 ALA A O 1
ATOM 753 N N . GLU A 1 92 ? 7.788 6.017 -1.294 1.00 93.38 92 GLU A N 1
ATOM 754 C CA . GLU A 1 92 ? 8.449 6.618 -2.459 1.00 93.38 92 GLU A CA 1
ATOM 755 C C . GLU A 1 92 ? 8.344 5.664 -3.658 1.00 93.38 92 GLU A C 1
ATOM 757 O O . GLU A 1 92 ? 8.740 4.504 -3.563 1.00 93.38 92 GLU A O 1
ATOM 762 N N . LEU A 1 93 ? 7.835 6.146 -4.795 1.00 92.75 93 LEU A N 1
ATOM 763 C CA . LEU A 1 93 ? 7.728 5.371 -6.036 1.00 92.75 93 LEU A CA 1
ATOM 764 C C . LEU A 1 93 ? 8.681 5.949 -7.084 1.00 92.75 93 LEU A C 1
ATOM 766 O O . LEU A 1 93 ? 8.654 7.153 -7.339 1.00 92.75 93 LEU A O 1
ATOM 770 N N . LYS A 1 94 ? 9.508 5.098 -7.695 1.00 91.31 94 LYS A N 1
ATOM 771 C CA . LYS A 1 94 ? 10.410 5.465 -8.798 1.00 91.31 94 LYS A CA 1
ATOM 772 C C . LYS A 1 94 ? 10.249 4.523 -9.972 1.00 91.31 94 LYS A C 1
ATOM 774 O O . LYS A 1 94 ? 9.882 3.368 -9.793 1.00 91.31 94 LYS A O 1
ATOM 779 N N . GLU A 1 95 ? 10.597 5.004 -11.152 1.00 89.06 95 GLU A N 1
ATOM 780 C CA . GLU A 1 95 ? 10.788 4.147 -12.316 1.00 89.06 95 GLU A CA 1
ATOM 781 C C . GLU A 1 95 ? 12.114 3.389 -12.175 1.00 89.06 95 GLU A C 1
ATOM 783 O O . GLU A 1 95 ? 13.149 3.950 -11.802 1.00 89.06 95 GLU A O 1
ATOM 788 N N . GLY A 1 96 ? 12.047 2.080 -12.381 1.00 84.31 96 GLY A N 1
ATOM 789 C CA . GLY A 1 96 ? 13.171 1.158 -12.422 1.00 84.31 96 GLY A CA 1
ATOM 790 C C . GLY A 1 96 ? 13.525 0.771 -13.857 1.00 84.31 96 GLY A C 1
ATOM 791 O O . GLY A 1 96 ? 13.095 1.393 -14.822 1.00 84.31 96 GLY A O 1
ATOM 792 N N . ALA A 1 97 ? 14.339 -0.273 -14.006 1.00 85.69 97 ALA A N 1
ATOM 793 C CA . ALA A 1 97 ? 14.664 -0.819 -15.321 1.00 85.69 97 ALA A CA 1
ATOM 794 C C . ALA A 1 97 ? 13.527 -1.712 -15.844 1.00 85.69 97 ALA A C 1
ATOM 796 O O . ALA A 1 97 ? 12.865 -2.368 -15.046 1.00 85.69 97 ALA A O 1
ATOM 797 N N . ARG A 1 98 ? 13.393 -1.810 -17.176 1.00 82.88 98 ARG A N 1
ATOM 798 C CA . ARG A 1 98 ? 12.455 -2.722 -17.864 1.00 82.88 98 ARG A CA 1
ATOM 799 C C . ARG A 1 98 ? 11.006 -2.555 -17.389 1.00 82.88 98 ARG A C 1
ATOM 801 O O . ARG A 1 98 ? 10.429 -3.508 -16.875 1.00 82.88 98 ARG A O 1
ATOM 808 N N . ASP A 1 99 ? 10.468 -1.342 -17.503 1.00 82.06 99 ASP A N 1
ATOM 809 C CA . ASP A 1 99 ? 9.039 -1.067 -17.271 1.00 82.06 99 ASP A CA 1
ATOM 810 C C . ASP A 1 99 ? 8.555 -1.563 -15.892 1.00 82.06 99 ASP A C 1
ATOM 812 O O . ASP A 1 99 ? 7.469 -2.109 -15.707 1.00 82.06 99 ASP A O 1
ATOM 816 N N . THR A 1 100 ? 9.433 -1.432 -14.893 1.00 88.00 100 THR A N 1
ATOM 817 C CA . THR A 1 100 ? 9.173 -1.825 -13.507 1.00 88.00 100 THR A CA 1
ATOM 818 C C . THR A 1 100 ? 9.164 -0.584 -12.638 1.00 88.00 100 THR A C 1
ATOM 820 O O . THR A 1 100 ? 10.070 0.242 -12.703 1.00 88.00 100 THR A O 1
ATOM 823 N N . LEU A 1 101 ? 8.184 -0.475 -11.757 1.00 91.06 101 LEU A N 1
ATOM 824 C CA . LEU A 1 101 ? 8.115 0.545 -10.727 1.00 91.06 101 LEU A CA 1
ATOM 825 C C . LEU A 1 101 ? 8.704 0.007 -9.424 1.00 91.06 101 LEU A C 1
ATOM 827 O O . LEU A 1 101 ? 8.402 -1.099 -8.975 1.00 91.06 101 LEU A O 1
ATOM 831 N N . VAL A 1 102 ? 9.549 0.814 -8.797 1.00 93.12 102 VAL A N 1
ATOM 832 C CA . VAL A 1 102 ? 10.192 0.516 -7.520 1.00 93.12 102 VAL A CA 1
ATOM 833 C C . VAL A 1 102 ? 9.500 1.329 -6.437 1.00 93.12 102 VAL A C 1
ATOM 835 O O . VAL A 1 102 ? 9.690 2.543 -6.345 1.00 93.12 102 VAL A O 1
ATOM 838 N N . LEU A 1 103 ? 8.710 0.654 -5.606 1.00 94.38 103 LEU A N 1
ATOM 839 C CA . LEU A 1 103 ? 8.071 1.238 -4.433 1.00 94.38 103 LEU A CA 1
ATOM 840 C C . LEU A 1 103 ? 8.916 0.940 -3.197 1.00 94.38 103 LEU A C 1
ATOM 842 O O . LEU A 1 103 ? 9.064 -0.211 -2.787 1.00 94.38 103 LEU A O 1
ATOM 846 N N . LYS A 1 104 ? 9.454 1.986 -2.584 1.00 95.12 104 LYS A N 1
ATOM 847 C CA . LYS A 1 104 ? 10.110 1.919 -1.280 1.00 95.12 104 LYS A CA 1
ATOM 848 C C . LYS A 1 104 ? 9.111 2.312 -0.208 1.00 95.12 104 LYS A C 1
ATOM 850 O O . LYS A 1 104 ? 8.446 3.339 -0.334 1.00 95.12 104 LYS A O 1
ATOM 855 N N . LEU A 1 105 ? 9.035 1.496 0.831 1.00 95.56 105 LEU A N 1
ATOM 856 C CA . LEU A 1 105 ? 8.138 1.680 1.960 1.00 95.56 105 LEU A CA 1
ATOM 857 C C . LEU A 1 105 ? 8.937 1.614 3.255 1.00 95.56 105 LEU A C 1
ATOM 859 O O . LEU A 1 105 ? 9.641 0.629 3.476 1.00 95.56 105 LEU A O 1
ATOM 863 N N . ASN A 1 106 ? 8.794 2.632 4.101 1.00 94.44 106 ASN A N 1
ATOM 864 C CA . ASN A 1 106 ? 9.259 2.618 5.485 1.00 94.44 106 ASN A CA 1
ATOM 865 C C . ASN A 1 106 ? 8.066 2.739 6.440 1.00 94.44 106 ASN A C 1
ATOM 867 O O . ASN A 1 106 ? 7.057 3.381 6.126 1.00 94.44 106 ASN A O 1
ATOM 871 N N . TRP A 1 107 ? 8.190 2.131 7.614 1.00 94.00 107 TRP A N 1
ATOM 872 C CA . TRP A 1 107 ? 7.203 2.186 8.689 1.00 94.00 107 TRP A CA 1
ATOM 873 C C . TRP A 1 107 ? 7.894 2.161 10.051 1.00 94.00 107 TRP A C 1
ATOM 875 O O . TRP A 1 107 ? 9.112 2.061 10.137 1.00 94.00 107 TRP A O 1
ATOM 885 N N . SER A 1 108 ? 7.108 2.267 11.120 1.00 91.06 108 SER A N 1
ATOM 886 C CA . SER A 1 108 ? 7.588 2.130 12.496 1.00 91.06 108 SER A CA 1
ATOM 887 C C . SER A 1 108 ? 6.831 0.994 13.165 1.00 91.06 108 SER A C 1
ATOM 889 O O . SER A 1 108 ? 5.597 1.015 13.198 1.00 91.06 108 SER A O 1
ATOM 891 N N . ASN A 1 109 ? 7.559 0.009 13.691 1.00 86.00 109 ASN A N 1
ATOM 892 C CA . ASN A 1 109 ? 6.933 -1.146 14.340 1.00 86.00 109 ASN A CA 1
ATOM 893 C C . ASN A 1 109 ? 6.172 -0.740 15.611 1.00 86.00 109 ASN A C 1
ATOM 895 O O . ASN A 1 109 ? 5.105 -1.287 15.870 1.00 86.00 109 ASN A O 1
ATOM 899 N N . GLU A 1 110 ? 6.644 0.286 16.328 1.00 79.00 110 GLU A N 1
ATOM 900 C CA . GLU A 1 110 ? 5.962 0.857 17.503 1.00 79.00 110 GLU A CA 1
ATOM 901 C C . GLU A 1 110 ? 4.560 1.394 17.179 1.00 79.00 110 GLU A C 1
ATOM 903 O O . GLU A 1 110 ? 3.673 1.382 18.025 1.00 79.00 110 GLU A O 1
ATOM 908 N N . LYS A 1 111 ? 4.339 1.865 15.945 1.00 69.50 111 LYS A N 1
ATOM 909 C CA . LYS A 1 111 ? 3.031 2.369 15.500 1.00 69.50 111 LYS A CA 1
ATOM 910 C C . LYS A 1 111 ? 2.121 1.272 14.944 1.00 69.50 111 LYS A C 1
ATOM 912 O O . LYS A 1 111 ? 0.914 1.484 14.874 1.00 69.50 111 LYS A O 1
ATOM 917 N N . MET A 1 112 ? 2.685 0.141 14.516 1.00 67.69 112 MET A N 1
ATOM 918 C CA . MET A 1 112 ? 1.941 -0.979 13.923 1.00 67.69 112 MET A CA 1
ATOM 919 C C . MET A 1 11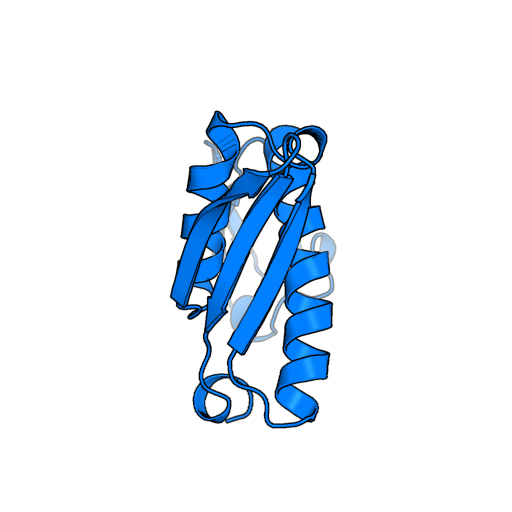2 ? 1.508 -2.027 14.948 1.00 67.69 112 MET A C 1
ATOM 921 O O . MET A 1 112 ? 0.451 -2.630 14.779 1.00 67.69 112 MET A O 1
ATOM 925 N N . PHE A 1 113 ? 2.302 -2.229 15.999 1.00 67.06 113 PHE A N 1
ATOM 926 C CA . PHE A 1 113 ? 2.013 -3.149 17.099 1.00 67.06 113 PHE A CA 1
ATOM 927 C C . PHE A 1 113 ? 2.068 -2.392 18.439 1.00 67.06 113 PHE A C 1
ATOM 929 O O . PHE A 1 113 ? 3.048 -2.547 19.170 1.00 67.06 113 PHE A O 1
ATOM 936 N N . PRO A 1 114 ? 1.081 -1.520 18.726 1.00 54.78 114 PRO A N 1
ATOM 937 C CA . PRO A 1 114 ? 1.003 -0.812 20.003 1.00 54.78 114 PRO A CA 1
ATOM 938 C C . PRO A 1 114 ? 0.746 -1.748 21.193 1.00 54.78 114 PRO A C 1
ATOM 940 O O . PRO A 1 114 ? 0.105 -2.810 21.001 1.00 54.78 114 PRO A O 1
#

Secondary structure (DSSP, 8-state):
-EEEEEEHHHHHHH-TT--GGGGSSEEEEEE----HHHHHHHHHHHHHHHHHHHHHHTT--EEEEEEEGGGS-HHHHHHHHHHHHHTT-EEEEEE-SSSEEEEEEE--HHHH--

Sequence (114 aa):
MHREIIDGLKLKEILPNLPEELLKGKVEVVVKPYGNENLKVTKLLDKINRRVERSAYLGKEKEVFFIEEEEIEQDLRRSLLQALKEQGYEAELKEGARDTLVLKLNWSNEKMFP